Protein AF-A0A9D4JRA5-F1 (afdb_monomer_lite)

Organism: Dreissena polymorpha (NCBI:txid45954)

InterPro domains:
  IPR025924 YHYH domain [PF14240] (80-152)

pLDDT: mean 77.02, std 21.17, range [26.88, 95.94]

Secondary structure (DSSP, 8-state):
---PPPP------S---------PPPHHHHHHHHHTT-EEEE-SSSEEEEEE----SS------TT---------EEEEEESS----SS--PPPSSEEEE-TTSPEEEPSB-TTSSBSSSSTTPPP--TTSEEE-TT--EEESS--GGGGT---TT---

Structure (mmCIF, N/CA/C/O backbone):
data_AF-A0A9D4JRA5-F1
#
_entry.id   AF-A0A9D4JRA5-F1
#
loop_
_atom_site.group_PDB
_atom_site.id
_atom_site.type_symbol
_atom_site.label_atom_id
_atom_site.label_alt_id
_atom_site.label_comp_id
_atom_site.label_asym_id
_atom_site.label_entity_id
_atom_site.label_seq_id
_atom_site.pdbx_PDB_ins_code
_atom_site.Cartn_x
_atom_site.Cartn_y
_atom_site.Cartn_z
_atom_site.occupancy
_atom_site.B_iso_or_equiv
_atom_site.auth_seq_id
_atom_site.auth_comp_id
_atom_site.auth_asym_id
_atom_site.auth_atom_id
_atom_site.pdbx_PDB_model_num
ATOM 1 N N . MET A 1 1 ? 8.189 4.705 21.449 1.00 28.95 1 MET A N 1
ATOM 2 C CA . MET A 1 1 ? 7.215 5.732 21.016 1.00 28.95 1 MET A CA 1
ATOM 3 C C . MET A 1 1 ? 6.375 5.129 19.895 1.00 28.95 1 MET A C 1
ATOM 5 O O . MET A 1 1 ? 6.829 5.126 18.763 1.00 28.95 1 MET A O 1
ATOM 9 N N . ASN A 1 2 ? 5.206 4.560 20.208 1.00 26.88 2 ASN A N 1
ATOM 10 C CA . ASN A 1 2 ? 4.276 4.039 19.198 1.00 26.88 2 ASN A CA 1
ATOM 11 C C . ASN A 1 2 ? 3.410 5.193 18.691 1.00 26.88 2 ASN A C 1
ATOM 13 O O . ASN A 1 2 ? 2.600 5.723 19.449 1.00 26.88 2 ASN A O 1
ATOM 17 N N . ARG A 1 3 ? 3.601 5.602 17.435 1.00 34.62 3 ARG A N 1
ATOM 18 C CA . ARG A 1 3 ? 2.733 6.565 16.751 1.00 34.62 3 ARG A CA 1
ATOM 19 C C . ARG A 1 3 ? 1.873 5.802 15.753 1.00 34.62 3 ARG A C 1
ATOM 21 O O . ARG A 1 3 ? 2.385 4.995 14.987 1.00 34.62 3 ARG A O 1
ATOM 28 N N . GLY A 1 4 ? 0.566 5.992 15.902 1.00 27.75 4 GLY A N 1
ATOM 29 C CA . GLY A 1 4 ? -0.476 5.140 15.355 1.00 27.75 4 GLY A CA 1
ATOM 30 C C . GLY A 1 4 ? -0.588 5.155 13.836 1.00 27.75 4 GLY A C 1
ATOM 31 O O . GLY A 1 4 ? -0.315 6.151 13.170 1.00 27.75 4 GLY A O 1
ATOM 32 N N . THR A 1 5 ? -1.042 4.008 13.346 1.00 32.91 5 THR A N 1
ATOM 33 C CA . THR A 1 5 ? -1.529 3.715 12.003 1.00 32.91 5 THR A CA 1
ATOM 34 C C . THR A 1 5 ? -2.560 4.757 11.558 1.00 32.91 5 THR A C 1
ATOM 36 O O . THR A 1 5 ? -3.625 4.876 12.165 1.00 32.91 5 THR A O 1
ATOM 39 N N . LEU A 1 6 ? -2.255 5.501 10.494 1.00 36.69 6 LEU A N 1
ATOM 40 C CA . LEU A 1 6 ? -3.225 6.306 9.755 1.00 36.69 6 LEU A CA 1
ATOM 41 C C . LEU A 1 6 ? -3.653 5.490 8.534 1.00 36.69 6 LEU A C 1
ATOM 43 O O . LEU A 1 6 ? -2.812 5.164 7.705 1.00 36.69 6 LEU A O 1
ATOM 47 N N . LEU A 1 7 ? -4.941 5.159 8.440 1.00 39.59 7 LEU A N 1
ATOM 48 C CA . LEU A 1 7 ? -5.537 4.585 7.238 1.00 39.59 7 LEU A CA 1
ATOM 49 C C . LEU A 1 7 ? -6.327 5.694 6.540 1.00 39.59 7 LEU A C 1
ATOM 51 O O . LEU A 1 7 ? -7.274 6.237 7.112 1.00 39.59 7 LEU A O 1
ATOM 55 N N . VAL A 1 8 ? -5.936 6.043 5.319 1.00 36.66 8 VAL A N 1
ATOM 56 C CA . VAL A 1 8 ? -6.739 6.896 4.438 1.00 36.66 8 VAL A CA 1
ATOM 57 C C . VAL A 1 8 ? -7.619 5.975 3.592 1.00 36.66 8 VAL A C 1
ATOM 59 O O . VAL A 1 8 ? -7.173 5.433 2.586 1.00 36.66 8 VAL A O 1
ATOM 62 N N . ALA A 1 9 ? -8.864 5.765 4.024 1.00 34.38 9 ALA A N 1
ATOM 63 C CA . ALA A 1 9 ? -9.915 5.193 3.186 1.00 34.38 9 ALA A CA 1
ATOM 64 C C . ALA A 1 9 ? -10.666 6.357 2.522 1.00 34.38 9 ALA A C 1
ATOM 66 O O . ALA A 1 9 ? -11.446 7.051 3.172 1.00 34.38 9 ALA A O 1
ATOM 67 N N . ILE A 1 10 ? -10.382 6.629 1.246 1.00 34.72 10 ILE A N 1
ATOM 68 C CA . ILE A 1 10 ? -11.146 7.606 0.457 1.00 34.72 10 ILE A CA 1
ATOM 69 C C . ILE A 1 10 ? -12.306 6.852 -0.186 1.00 34.72 10 ILE A C 1
ATOM 71 O O . ILE A 1 10 ? -12.139 6.205 -1.215 1.00 34.72 10 ILE A O 1
ATOM 75 N N . LEU A 1 11 ? -13.482 6.941 0.431 1.00 37.56 11 LEU A N 1
ATOM 76 C CA . LEU A 1 11 ? -14.747 6.531 -0.172 1.00 37.56 11 LEU A CA 1
ATOM 77 C C . LEU A 1 11 ? -15.421 7.778 -0.744 1.00 37.56 11 LEU A C 1
ATOM 79 O O . LEU A 1 11 ? -16.005 8.587 -0.026 1.00 37.56 11 LEU A O 1
ATOM 83 N N . LEU A 1 12 ? -15.293 7.959 -2.056 1.00 33.78 12 LEU A N 1
ATOM 84 C CA . LEU A 1 12 ? -16.027 8.976 -2.802 1.00 33.78 12 LEU A CA 1
ATOM 85 C C . LEU A 1 12 ? -17.435 8.443 -3.085 1.00 33.78 12 LEU A C 1
ATOM 87 O O . LEU A 1 12 ? -17.631 7.682 -4.027 1.00 33.78 12 LEU A O 1
ATOM 91 N N . SER A 1 13 ? -18.420 8.862 -2.289 1.00 35.12 13 SER A N 1
ATOM 92 C CA . SER A 1 13 ? -19.825 8.804 -2.697 1.00 35.12 13 SER A CA 1
ATOM 93 C C . SER A 1 13 ? -20.368 10.224 -2.846 1.00 35.12 13 SER A C 1
ATOM 95 O O . SER A 1 13 ? -20.177 11.099 -2.001 1.00 35.12 13 SER A O 1
ATOM 97 N N . THR A 1 14 ? -20.974 10.486 -4.000 1.00 41.19 14 THR A N 1
ATOM 98 C CA . THR A 1 14 ? -21.582 11.764 -4.364 1.00 41.19 14 THR A CA 1
ATOM 99 C C . THR A 1 14 ? -22.787 12.047 -3.473 1.00 41.19 14 THR A C 1
ATOM 101 O O . THR A 1 14 ? -23.843 11.443 -3.641 1.00 41.19 14 THR A O 1
ATOM 104 N N . GLY A 1 15 ? -22.644 12.993 -2.549 1.00 35.25 15 GLY A N 1
ATOM 105 C CA . GLY A 1 15 ? -23.749 13.493 -1.739 1.00 35.25 15 GLY A CA 1
ATOM 106 C C . GLY A 1 15 ? -23.238 14.385 -0.620 1.00 35.25 15 GLY A C 1
ATOM 107 O O . GLY A 1 15 ? -22.602 13.920 0.317 1.00 35.25 15 GLY A O 1
ATOM 108 N N . CYS A 1 16 ? -23.488 15.686 -0.724 1.00 41.81 16 CYS A N 1
ATOM 109 C CA . CYS A 1 16 ? -23.151 16.659 0.306 1.00 41.81 16 CYS A CA 1
ATOM 110 C C . CYS A 1 16 ? -23.842 16.306 1.633 1.00 41.81 16 CYS A C 1
ATOM 112 O O . CYS A 1 16 ? -25.033 16.564 1.775 1.00 41.81 16 CYS A O 1
ATOM 114 N N . VAL A 1 17 ? -23.093 15.768 2.602 1.00 35.59 17 VAL A N 1
ATOM 115 C C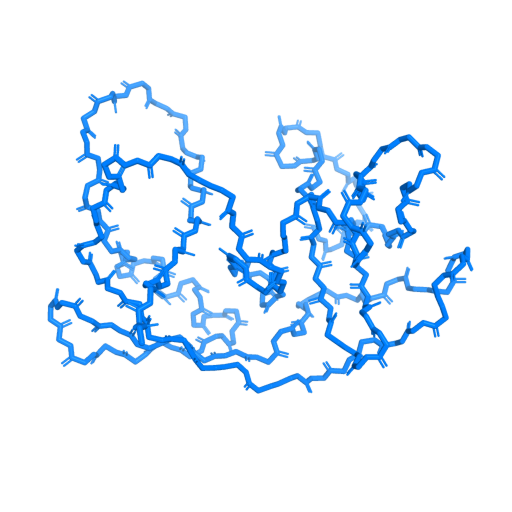A . VAL A 1 17 ? -23.380 15.897 4.037 1.00 35.59 17 VAL A CA 1
ATOM 116 C C . VAL A 1 17 ? -22.054 15.903 4.811 1.00 35.59 17 VAL A C 1
ATOM 118 O O . VAL A 1 17 ? -21.447 14.866 5.058 1.00 35.59 17 VAL A O 1
ATOM 121 N N . CYS A 1 18 ? -21.601 17.085 5.234 1.00 41.06 18 CYS A N 1
ATOM 122 C CA . CYS A 1 18 ? -20.487 17.251 6.173 1.00 41.06 18 CYS A CA 1
ATOM 123 C C . CYS A 1 18 ? -20.925 16.932 7.618 1.00 41.06 18 CYS A C 1
ATOM 125 O O . CYS A 1 18 ? -20.903 17.805 8.485 1.00 41.06 18 CYS A O 1
ATOM 127 N N . LEU A 1 19 ? -21.341 15.693 7.891 1.00 38.59 19 LEU A N 1
ATOM 128 C CA . LEU A 1 19 ? -21.497 15.170 9.253 1.00 38.59 19 LEU A CA 1
ATOM 129 C C . LEU A 1 19 ? -20.329 14.221 9.519 1.00 38.59 19 LEU A C 1
ATOM 131 O O . LEU A 1 19 ? -20.116 13.287 8.757 1.00 38.59 19 LEU A O 1
ATOM 135 N N . GLY A 1 20 ? -19.543 14.496 10.564 1.00 42.03 20 GLY A N 1
ATOM 136 C CA . GLY A 1 20 ? -18.293 13.797 10.869 1.00 42.03 20 GLY A CA 1
ATOM 137 C C . GLY A 1 20 ? -18.421 12.274 10.861 1.00 42.03 20 GLY A C 1
ATOM 138 O O . GLY A 1 20 ? -18.827 11.680 11.861 1.00 42.03 20 GLY A O 1
ATOM 139 N N . GLN A 1 21 ? -18.041 11.643 9.749 1.00 40.38 21 GLN A N 1
ATOM 140 C CA . GLN A 1 21 ? -18.072 10.194 9.615 1.00 40.38 21 GLN A CA 1
ATOM 141 C C . GLN A 1 21 ? -16.978 9.574 10.487 1.00 40.38 21 GLN A C 1
ATOM 143 O O . GLN A 1 21 ? -15.802 9.524 10.136 1.00 40.38 21 GLN A O 1
ATOM 148 N N . LYS A 1 22 ? -17.405 9.115 11.664 1.00 49.03 22 LYS A N 1
ATOM 149 C CA . LYS A 1 22 ? -16.703 8.155 12.511 1.00 49.03 22 LYS A CA 1
ATOM 150 C C . LYS A 1 22 ? -17.152 6.759 12.106 1.00 49.03 22 LYS A C 1
ATOM 152 O O . LYS A 1 22 ? -18.043 6.215 12.753 1.00 49.03 22 LYS A O 1
ATOM 157 N N . TYR A 1 23 ? -16.572 6.178 11.068 1.00 54.50 23 TYR A N 1
ATOM 158 C CA . TYR A 1 23 ? -16.836 4.772 10.797 1.00 54.50 23 TYR A CA 1
ATOM 159 C C . TYR A 1 23 ? -15.533 4.033 10.528 1.00 54.50 23 TYR A C 1
ATOM 161 O O . TYR A 1 23 ? -14.695 4.455 9.734 1.00 54.50 23 TYR A O 1
ATOM 169 N N . ALA A 1 24 ? -15.376 2.932 11.260 1.00 66.88 24 ALA A N 1
ATOM 170 C CA . ALA A 1 24 ? -14.615 1.779 10.818 1.00 66.88 24 ALA A CA 1
ATOM 171 C C . ALA A 1 24 ? -15.093 1.346 9.431 1.00 66.88 24 ALA A C 1
ATOM 173 O O . ALA A 1 24 ? -16.180 1.740 9.010 1.00 66.88 24 ALA A O 1
ATOM 174 N N . LEU A 1 25 ? -14.358 0.417 8.819 1.00 77.88 25 LEU A N 1
ATOM 175 C CA . LEU A 1 25 ? -14.897 -0.354 7.705 1.00 77.88 25 LEU A CA 1
ATOM 176 C C . LEU A 1 25 ? -16.301 -0.881 8.058 1.00 77.88 25 LEU A C 1
ATOM 178 O O . LEU A 1 25 ? -16.482 -1.500 9.121 1.00 77.88 25 LEU A O 1
ATOM 182 N N . THR A 1 26 ? -17.276 -0.582 7.202 1.00 82.88 26 THR A N 1
ATOM 183 C CA . THR A 1 26 ? -18.626 -1.151 7.281 1.00 82.88 26 THR A CA 1
ATOM 184 C C . THR A 1 26 ? -18.575 -2.647 6.982 1.00 82.88 26 THR A C 1
ATOM 186 O O . THR A 1 26 ? -17.600 -3.139 6.416 1.00 82.88 26 THR A O 1
ATOM 189 N N . ASP A 1 27 ? -19.614 -3.398 7.350 1.00 84.12 27 ASP A N 1
ATOM 190 C CA . ASP A 1 27 ? -19.648 -4.832 7.034 1.00 84.12 27 ASP A CA 1
ATOM 191 C C . ASP A 1 27 ? -19.617 -5.069 5.508 1.00 84.12 27 ASP A C 1
ATOM 193 O O . ASP A 1 27 ? -18.923 -5.970 5.046 1.00 84.12 27 ASP A O 1
ATOM 197 N N . GLU A 1 28 ? -20.249 -4.191 4.720 1.00 84.31 28 GLU A N 1
ATOM 198 C CA . GLU A 1 28 ? -20.195 -4.216 3.250 1.00 84.31 28 GLU A CA 1
ATOM 199 C C . GLU A 1 28 ? -18.776 -3.960 2.714 1.00 84.31 28 GLU A C 1
ATOM 201 O O . GLU A 1 28 ? -18.289 -4.694 1.857 1.00 84.31 28 GLU A O 1
ATOM 206 N N . GLU A 1 29 ? -18.064 -2.968 3.254 1.00 83.94 29 GLU A N 1
ATOM 207 C CA . GLU A 1 29 ? -16.669 -2.694 2.878 1.00 83.94 29 GLU A CA 1
ATOM 208 C C . GLU A 1 29 ? -15.733 -3.842 3.266 1.00 83.94 29 GLU A C 1
ATOM 210 O O . GLU A 1 29 ? -14.825 -4.189 2.511 1.00 83.94 29 GLU A O 1
ATOM 215 N N . ILE A 1 30 ? -15.957 -4.461 4.428 1.00 87.12 30 ILE A N 1
ATOM 216 C CA . ILE A 1 30 ? -15.214 -5.649 4.856 1.00 87.12 30 ILE A CA 1
ATOM 217 C C . ILE A 1 30 ? -15.449 -6.805 3.880 1.00 87.12 30 ILE A C 1
ATOM 219 O O . ILE A 1 30 ? -14.498 -7.506 3.525 1.00 87.12 30 ILE A O 1
ATOM 223 N N . ASP A 1 31 ? -16.684 -7.000 3.428 1.00 87.94 31 ASP A N 1
ATOM 224 C CA . ASP A 1 31 ? -17.014 -8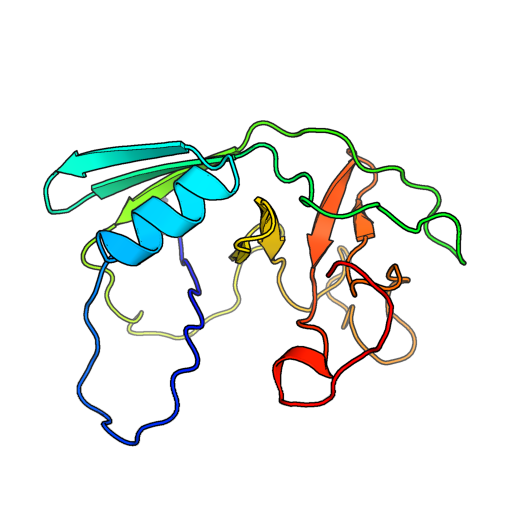.053 2.474 1.00 87.94 31 ASP A CA 1
ATOM 225 C C . ASP A 1 31 ? -16.409 -7.787 1.091 1.00 87.94 31 ASP A C 1
ATOM 227 O O . ASP A 1 31 ? -15.901 -8.723 0.473 1.00 87.94 31 ASP A O 1
ATOM 231 N N . ILE A 1 32 ? -16.356 -6.528 0.641 1.00 83.19 32 ILE A N 1
ATOM 232 C CA . ILE A 1 32 ? -15.633 -6.136 -0.580 1.00 83.19 32 ILE A CA 1
ATOM 233 C C . ILE A 1 32 ? -14.145 -6.485 -0.460 1.00 83.19 32 ILE A C 1
ATOM 235 O O . ILE A 1 32 ? -13.585 -7.117 -1.355 1.00 83.19 32 ILE A O 1
ATOM 239 N N . LEU A 1 33 ? -13.497 -6.138 0.658 1.00 86.06 33 LEU A N 1
ATOM 240 C CA . LEU A 1 33 ? -12.082 -6.462 0.872 1.00 86.06 33 LEU A CA 1
ATOM 241 C C . LEU A 1 33 ? -11.841 -7.979 0.849 1.00 86.06 33 LEU A C 1
ATOM 243 O O . LEU A 1 33 ? -10.920 -8.451 0.180 1.00 86.06 33 LEU A O 1
ATOM 247 N N . ARG A 1 34 ? -12.698 -8.756 1.518 1.00 90.31 34 ARG A N 1
ATOM 248 C CA . ARG A 1 34 ? -12.611 -10.226 1.531 1.00 90.31 34 ARG A CA 1
ATOM 249 C C . ARG A 1 34 ? -12.770 -10.838 0.146 1.00 90.31 34 ARG A C 1
ATOM 251 O O . ARG A 1 34 ? -12.032 -11.761 -0.190 1.00 90.31 34 ARG A O 1
ATOM 258 N N . GLN A 1 35 ? -13.689 -10.321 -0.666 1.00 86.19 35 GLN A N 1
ATOM 259 C CA . GLN A 1 35 ? -13.870 -10.763 -2.053 1.00 86.19 35 GLN A CA 1
ATOM 260 C C . GLN A 1 35 ? -12.637 -10.474 -2.920 1.00 86.19 35 GLN A C 1
ATOM 262 O O . GLN A 1 35 ? -12.332 -11.251 -3.822 1.00 86.19 35 GLN A O 1
ATOM 267 N N . SER A 1 36 ? -11.881 -9.424 -2.597 1.00 79.38 36 SER A N 1
ATOM 268 C CA . SER A 1 36 ? -10.593 -9.108 -3.223 1.00 79.38 36 SER A CA 1
ATOM 269 C C . SER A 1 36 ? -9.403 -9.918 -2.686 1.00 79.38 36 SER A C 1
ATOM 271 O O . SER A 1 36 ? -8.262 -9.628 -3.040 1.00 79.38 36 SER A O 1
ATOM 273 N N . GLY A 1 37 ? -9.628 -10.920 -1.829 1.00 86.19 37 GLY A N 1
ATOM 274 C CA . GLY A 1 37 ? -8.563 -11.758 -1.265 1.00 86.19 37 GLY A CA 1
ATOM 275 C C . GLY A 1 37 ? -7.829 -11.143 -0.068 1.00 86.19 37 GLY A C 1
ATOM 276 O O . GLY A 1 37 ? -6.787 -11.654 0.337 1.00 86.19 37 GLY A O 1
ATOM 277 N N . ILE A 1 38 ? -8.361 -10.063 0.515 1.00 90.19 38 ILE A N 1
ATOM 278 C CA . ILE A 1 38 ? -7.819 -9.429 1.723 1.00 90.19 38 ILE A CA 1
ATOM 279 C C . ILE A 1 38 ? -8.472 -10.055 2.958 1.00 90.19 38 ILE A C 1
ATOM 281 O O . ILE A 1 38 ? -9.696 -10.108 3.086 1.00 90.19 38 ILE A O 1
ATOM 285 N N . THR A 1 39 ? -7.664 -10.484 3.921 1.00 95.88 39 THR A N 1
ATOM 286 C CA . THR A 1 39 ? -8.170 -11.047 5.174 1.00 95.88 39 THR A CA 1
ATOM 287 C C . THR A 1 39 ? -8.465 -9.928 6.165 1.00 95.88 39 THR A C 1
ATOM 289 O O . THR A 1 39 ? -7.603 -9.109 6.471 1.00 95.88 39 THR A O 1
ATOM 292 N N . VAL A 1 40 ? -9.681 -9.916 6.714 1.00 94.38 40 VAL A N 1
ATOM 293 C CA . VAL A 1 40 ? -10.091 -8.976 7.768 1.00 94.38 40 VAL A CA 1
ATOM 294 C C . VAL A 1 40 ? -10.534 -9.744 9.009 1.00 94.38 40 VAL A C 1
ATOM 296 O O . VAL A 1 40 ? -11.567 -10.427 8.995 1.00 94.38 40 VAL A O 1
ATOM 299 N N . ILE A 1 41 ? -9.770 -9.593 10.092 1.00 95.06 41 ILE A N 1
ATOM 300 C CA . ILE A 1 41 ? -9.996 -10.225 11.396 1.00 95.06 41 ILE A CA 1
ATOM 301 C C . ILE A 1 41 ? -10.525 -9.167 12.362 1.00 95.06 41 ILE A C 1
ATOM 303 O O . ILE A 1 41 ? -9.807 -8.248 12.749 1.00 95.06 41 ILE A O 1
ATOM 307 N N . ILE A 1 42 ? -11.786 -9.289 12.770 1.00 93.00 42 ILE A N 1
ATOM 308 C CA . ILE A 1 42 ? -12.389 -8.383 13.751 1.00 93.00 42 ILE A CA 1
ATOM 309 C C . ILE A 1 42 ? -12.068 -8.910 15.151 1.00 93.00 42 ILE A C 1
ATOM 311 O O . ILE A 1 42 ? -12.530 -9.983 15.526 1.00 93.00 42 ILE A O 1
ATOM 315 N N . HIS A 1 43 ? -11.305 -8.146 15.936 1.00 92.31 43 HIS A N 1
ATOM 316 C CA . HIS A 1 43 ? -10.977 -8.511 17.322 1.00 92.31 43 HIS A CA 1
ATOM 317 C C . HIS A 1 43 ? -12.022 -7.996 18.308 1.00 92.31 43 HIS A C 1
ATOM 319 O O . HIS A 1 43 ? -12.321 -8.637 19.310 1.00 92.31 43 HIS A O 1
ATOM 325 N N . SER A 1 44 ? -12.556 -6.799 18.050 1.00 89.38 44 SER A N 1
ATOM 326 C CA . SER A 1 44 ? -13.530 -6.138 18.918 1.00 89.38 44 SER A CA 1
ATOM 327 C C . SER A 1 44 ? -14.323 -5.063 18.163 1.00 89.38 44 SER A C 1
ATOM 329 O O . SER A 1 44 ? -14.132 -4.822 16.968 1.00 89.38 44 SER A O 1
ATOM 331 N N . ASN A 1 45 ? -15.188 -4.341 18.875 1.00 84.88 45 ASN A N 1
ATOM 332 C CA . ASN A 1 45 ? -15.783 -3.097 18.379 1.00 84.88 45 ASN A CA 1
ATOM 333 C C . ASN A 1 45 ? -14.769 -1.939 18.252 1.00 84.88 45 ASN A C 1
ATOM 335 O O . ASN A 1 45 ? -15.116 -0.901 17.697 1.00 84.88 45 ASN A O 1
ATOM 339 N N . HIS A 1 46 ? -13.533 -2.098 18.739 1.00 84.44 46 HIS A N 1
ATOM 340 C CA . HIS A 1 46 ? -12.493 -1.066 18.694 1.00 84.44 46 HIS A CA 1
ATOM 341 C C . HIS A 1 46 ? -11.380 -1.358 17.694 1.00 84.44 46 HIS A C 1
ATOM 343 O O . HIS A 1 46 ? -10.712 -0.419 17.269 1.00 84.44 46 HIS A O 1
ATOM 349 N N . THR A 1 47 ? -11.150 -2.617 17.323 1.00 88.56 47 THR A N 1
ATOM 350 C CA . THR A 1 47 ? -9.972 -3.015 16.543 1.00 88.56 47 THR A CA 1
ATOM 351 C C . THR A 1 47 ? -10.268 -4.139 15.558 1.00 88.56 47 THR A C 1
ATOM 353 O O . THR A 1 47 ? -11.058 -5.047 15.833 1.00 88.56 47 THR A O 1
ATOM 356 N N . LEU A 1 48 ? -9.587 -4.083 14.415 1.00 92.44 48 LEU A N 1
ATOM 357 C CA . LEU A 1 48 ? -9.509 -5.149 13.421 1.00 92.44 48 LEU A CA 1
ATOM 358 C C . LEU A 1 48 ? -8.073 -5.269 12.897 1.00 92.44 48 LEU A C 1
ATOM 360 O O . LEU A 1 48 ? -7.320 -4.300 12.952 1.00 92.44 48 LEU A O 1
ATOM 364 N N . THR A 1 49 ? -7.698 -6.441 12.398 1.00 94.38 49 THR A N 1
ATOM 365 C CA . THR A 1 49 ? -6.462 -6.653 11.636 1.00 94.38 49 THR A CA 1
ATOM 366 C C . THR A 1 49 ? -6.807 -6.856 10.169 1.00 94.38 49 THR A C 1
ATOM 368 O O . THR A 1 49 ? -7.744 -7.590 9.855 1.00 94.38 49 THR A O 1
ATOM 371 N N . ILE A 1 50 ? -6.040 -6.218 9.290 1.00 94.19 50 ILE A N 1
ATOM 372 C CA . ILE A 1 50 ? -6.071 -6.433 7.846 1.00 94.19 50 ILE A CA 1
ATOM 373 C C . ILE A 1 50 ? -4.784 -7.148 7.449 1.00 94.19 50 ILE A C 1
ATOM 375 O O . ILE A 1 50 ? -3.697 -6.644 7.735 1.00 94.19 50 ILE A O 1
ATOM 379 N N . GLU A 1 51 ? -4.905 -8.293 6.787 1.00 95.94 51 GLU A N 1
ATOM 380 C CA . GLU A 1 51 ? -3.777 -9.027 6.216 1.00 95.94 51 GLU A CA 1
ATOM 381 C C . GLU A 1 51 ? -3.919 -9.092 4.698 1.00 95.94 51 GLU A C 1
ATOM 383 O O . GLU A 1 51 ? -4.991 -9.398 4.172 1.00 95.94 51 GLU A O 1
ATOM 388 N N . HIS A 1 52 ? -2.841 -8.771 3.988 1.00 93.50 52 HIS A N 1
ATOM 389 C CA . HIS A 1 52 ? -2.815 -8.779 2.529 1.00 93.50 52 HIS A CA 1
ATOM 390 C C . HIS A 1 52 ? -1.392 -8.992 2.010 1.00 93.50 52 HIS A C 1
ATOM 392 O O . HIS A 1 52 ? -0.405 -8.712 2.692 1.00 93.50 52 HIS A O 1
ATOM 398 N N . HIS A 1 53 ? -1.282 -9.456 0.767 1.00 93.88 53 HIS A N 1
ATOM 399 C CA . HIS A 1 53 ? 0.010 -9.716 0.132 1.00 93.88 53 HIS A CA 1
ATOM 400 C C . HIS A 1 53 ? 0.517 -8.554 -0.736 1.00 93.88 53 HIS A C 1
ATOM 402 O O . HIS A 1 53 ? 1.516 -8.705 -1.431 1.00 93.88 53 HIS A O 1
ATOM 408 N N . GLY A 1 54 ? -0.170 -7.406 -0.758 1.00 91.56 54 GLY A N 1
ATOM 409 C CA . GLY A 1 54 ? 0.277 -6.201 -1.480 1.00 91.56 54 GLY A CA 1
ATOM 410 C C . GLY A 1 54 ? 0.347 -6.321 -3.007 1.00 91.56 54 GLY A C 1
ATOM 411 O O . GLY A 1 54 ? 0.739 -5.370 -3.673 1.00 91.56 54 GLY A O 1
ATOM 412 N N . TYR A 1 55 ? -0.015 -7.477 -3.559 1.00 90.00 55 TYR A N 1
ATOM 413 C CA . TYR A 1 55 ? 0.024 -7.740 -4.994 1.00 90.00 55 TYR A CA 1
ATOM 414 C C . TYR A 1 55 ? -1.308 -7.296 -5.596 1.00 90.00 55 TYR A C 1
ATOM 416 O O . TYR A 1 55 ? -2.348 -7.680 -5.051 1.00 90.00 55 TYR A O 1
ATOM 424 N N . PRO A 1 56 ? -1.306 -6.506 -6.678 1.00 87.12 56 PRO A N 1
ATOM 425 C CA . PRO A 1 56 ? -2.544 -6.059 -7.291 1.00 87.12 56 PRO A CA 1
ATOM 426 C C . PRO A 1 56 ? -3.325 -7.229 -7.904 1.00 87.12 56 PRO A C 1
ATOM 428 O O . PRO A 1 56 ? -2.748 -8.171 -8.442 1.00 87.12 56 PRO A O 1
ATOM 431 N N . ASN A 1 57 ? -4.653 -7.136 -7.898 1.00 84.62 57 ASN A N 1
ATOM 432 C CA . ASN A 1 57 ? -5.559 -8.065 -8.580 1.00 84.62 57 ASN A CA 1
ATOM 433 C C . ASN A 1 57 ? -5.659 -7.820 -10.100 1.00 84.62 57 ASN A C 1
ATOM 435 O O . ASN A 1 57 ? -6.547 -8.358 -10.761 1.00 84.62 57 ASN A O 1
ATOM 439 N N . HIS A 1 58 ? -4.745 -7.022 -10.646 1.00 84.25 58 HIS A N 1
ATOM 440 C CA . HIS A 1 58 ? -4.599 -6.760 -12.065 1.00 84.25 58 HIS A CA 1
ATOM 441 C C . HIS A 1 58 ? -3.226 -7.220 -12.549 1.00 84.25 58 HIS A C 1
ATOM 443 O O . HIS A 1 58 ? -2.285 -7.410 -11.776 1.00 84.25 58 HIS A O 1
ATOM 449 N N . THR A 1 59 ? -3.095 -7.388 -13.860 1.00 86.31 59 THR A N 1
ATOM 450 C CA . THR A 1 59 ? -1.802 -7.686 -14.469 1.00 86.31 59 THR A CA 1
ATOM 451 C C . THR A 1 59 ? -0.865 -6.496 -14.284 1.00 86.31 59 THR A C 1
ATOM 453 O O . THR A 1 59 ? -1.231 -5.360 -14.577 1.00 86.31 59 THR A O 1
ATOM 456 N N . PHE A 1 60 ? 0.346 -6.756 -13.797 1.00 85.50 60 PHE A N 1
ATOM 457 C CA . PHE A 1 60 ? 1.420 -5.773 -13.828 1.00 85.50 60 PHE A CA 1
ATOM 458 C C . PHE A 1 60 ? 1.923 -5.627 -15.264 1.00 85.50 60 PHE A C 1
ATOM 460 O O . PHE A 1 60 ? 2.529 -6.545 -15.818 1.00 85.50 60 PHE A O 1
ATOM 467 N N . GLU A 1 61 ? 1.677 -4.468 -15.863 1.00 78.88 61 GLU A N 1
ATOM 468 C CA . GLU A 1 61 ? 2.149 -4.119 -17.204 1.00 78.88 61 GLU A CA 1
ATOM 469 C C . GLU A 1 61 ? 3.480 -3.360 -17.090 1.00 78.88 61 GLU A C 1
ATOM 471 O O . GLU A 1 61 ? 3.570 -2.164 -17.365 1.00 78.88 61 GLU A O 1
ATOM 476 N N . GLY A 1 62 ? 4.503 -4.060 -16.593 1.00 70.44 62 GLY A N 1
ATOM 477 C CA . GLY A 1 62 ? 5.836 -3.518 -16.331 1.00 70.44 62 GLY A CA 1
ATOM 478 C C . GLY A 1 62 ? 6.815 -3.579 -17.499 1.00 70.44 62 GLY A C 1
ATOM 479 O O . GLY A 1 62 ? 6.509 -4.083 -18.577 1.00 70.44 62 GLY A O 1
ATOM 480 N N . GLY A 1 63 ? 8.038 -3.103 -17.248 1.00 60.88 63 GLY A N 1
ATOM 481 C CA . GLY A 1 63 ? 9.142 -3.129 -18.217 1.00 60.88 63 GLY A CA 1
ATOM 482 C C . GLY A 1 63 ? 9.258 -1.876 -19.090 1.00 60.88 63 GLY A C 1
ATOM 483 O O . GLY A 1 63 ? 10.043 -1.863 -20.037 1.00 60.88 63 GLY A O 1
ATOM 484 N N . TRP A 1 64 ? 8.503 -0.822 -18.779 1.00 59.88 64 TRP A N 1
ATOM 485 C CA . TRP A 1 64 ? 8.620 0.478 -19.435 1.00 59.88 64 TRP A CA 1
ATOM 486 C C . TRP A 1 64 ? 9.565 1.385 -18.634 1.00 59.88 64 TRP A C 1
ATOM 488 O O . TRP A 1 64 ? 9.386 1.546 -17.429 1.00 59.88 64 TRP A O 1
ATOM 498 N N . GLY A 1 65 ? 10.545 2.005 -19.297 1.00 70.25 65 GLY A N 1
ATOM 499 C CA . GLY A 1 65 ? 11.398 3.048 -18.708 1.00 70.25 65 GLY A CA 1
ATOM 500 C C . GLY A 1 65 ? 12.429 2.557 -17.682 1.00 70.25 65 GLY A C 1
ATOM 501 O O . GLY A 1 65 ? 13.036 1.502 -17.856 1.00 70.25 65 GL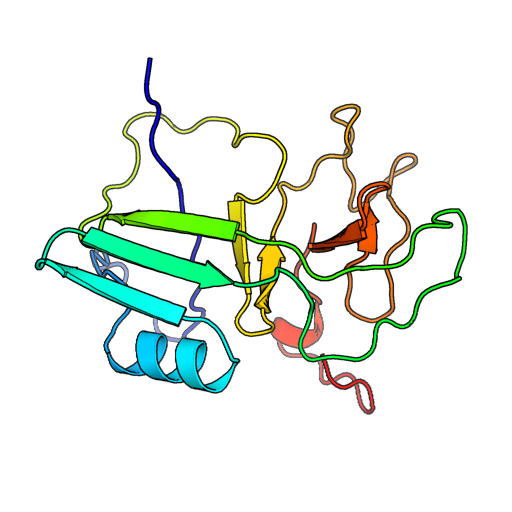Y A O 1
ATOM 502 N N . ASP A 1 66 ? 12.645 3.355 -16.633 1.00 77.31 66 ASP A N 1
ATOM 503 C CA . ASP A 1 66 ? 13.793 3.238 -15.718 1.00 77.31 66 ASP A CA 1
ATOM 504 C C . ASP A 1 66 ? 13.548 2.347 -14.486 1.00 77.31 66 ASP A C 1
ATOM 506 O O . ASP A 1 66 ? 14.426 2.236 -13.630 1.00 77.31 66 ASP A O 1
ATOM 510 N N . ASN A 1 67 ? 12.375 1.712 -14.356 1.00 86.19 67 ASN A N 1
ATOM 511 C CA . ASN A 1 67 ? 12.090 0.808 -13.238 1.00 86.19 67 ASN A CA 1
ATOM 512 C C . ASN A 1 67 ? 12.280 -0.668 -13.652 1.00 86.19 67 ASN A C 1
ATOM 514 O O . ASN A 1 67 ? 11.383 -1.242 -14.273 1.00 86.19 67 ASN A O 1
ATOM 518 N N . PRO A 1 68 ? 13.409 -1.313 -13.292 1.00 87.69 68 PRO A N 1
ATOM 519 C CA . PRO A 1 68 ? 13.689 -2.703 -13.655 1.00 87.69 68 PRO A CA 1
ATOM 520 C C . PRO A 1 68 ? 13.028 -3.728 -12.716 1.00 87.69 68 PRO A C 1
ATOM 522 O O . PRO A 1 68 ? 13.261 -4.929 -12.860 1.00 87.69 68 PRO A O 1
ATOM 525 N N . ASN A 1 69 ? 12.265 -3.286 -11.714 1.00 91.69 69 ASN A N 1
ATOM 526 C CA . ASN A 1 69 ? 11.769 -4.161 -10.658 1.00 91.69 69 ASN A CA 1
ATOM 527 C C . ASN A 1 69 ? 10.526 -4.946 -11.108 1.00 91.69 69 ASN A C 1
ATOM 529 O O . ASN A 1 69 ? 9.751 -4.515 -11.961 1.00 91.69 69 ASN A O 1
ATOM 533 N N . THR A 1 70 ? 10.315 -6.112 -10.495 1.00 91.75 70 THR A N 1
ATOM 534 C CA . THR A 1 70 ? 9.144 -6.976 -10.718 1.00 91.75 70 THR A CA 1
ATOM 535 C C . THR A 1 70 ? 8.404 -7.156 -9.395 1.00 91.75 70 THR A C 1
ATOM 537 O O . THR A 1 70 ? 9.058 -7.419 -8.384 1.00 91.75 70 THR A O 1
ATOM 540 N N . PRO A 1 71 ? 7.067 -7.025 -9.361 1.00 93.75 71 PRO A N 1
ATOM 541 C CA . PRO A 1 71 ? 6.319 -7.186 -8.131 1.00 93.75 71 PRO A CA 1
ATOM 542 C C . PRO A 1 71 ? 6.337 -8.641 -7.662 1.00 93.75 71 PRO A C 1
ATOM 544 O O . PRO A 1 71 ? 6.307 -9.578 -8.464 1.00 93.75 71 PRO A O 1
ATOM 547 N N . SER A 1 72 ? 6.330 -8.823 -6.348 1.00 94.81 72 SER A N 1
ATOM 548 C CA . SER A 1 72 ? 6.246 -10.113 -5.668 1.00 94.81 72 SER A CA 1
ATOM 549 C C . SER A 1 72 ? 5.275 -10.021 -4.492 1.00 94.81 72 SER A C 1
ATOM 551 O O . SER A 1 72 ? 5.004 -8.938 -3.965 1.00 94.81 72 SER A O 1
ATOM 553 N N . ALA A 1 73 ? 4.689 -11.157 -4.109 1.00 94.69 73 ALA A N 1
ATOM 554 C CA . ALA A 1 73 ? 3.778 -11.206 -2.974 1.00 94.69 73 ALA A CA 1
ATOM 555 C C . ALA A 1 73 ? 4.525 -10.868 -1.676 1.00 94.69 73 ALA A C 1
ATOM 557 O O . ALA A 1 73 ? 5.586 -11.421 -1.391 1.00 94.69 73 ALA A O 1
ATOM 558 N N . GLN A 1 74 ? 3.937 -9.971 -0.896 1.00 95.56 74 GLN A N 1
ATOM 559 C CA . GLN A 1 74 ? 4.412 -9.525 0.408 1.00 95.56 74 GLN A CA 1
ATOM 560 C C . GLN A 1 74 ? 3.619 -10.213 1.530 1.00 95.56 74 GLN A C 1
ATOM 562 O O . GLN A 1 74 ? 2.742 -11.039 1.275 1.00 95.56 74 GLN A O 1
ATOM 567 N N . ASN A 1 75 ? 3.908 -9.867 2.785 1.00 95.06 75 ASN A N 1
ATOM 568 C CA . ASN A 1 75 ? 3.171 -10.361 3.949 1.00 95.06 75 ASN A CA 1
ATOM 569 C C . ASN A 1 75 ? 2.867 -9.213 4.921 1.00 95.06 75 ASN A C 1
ATOM 571 O O . ASN A 1 75 ? 3.563 -9.025 5.921 1.00 95.06 75 ASN A O 1
ATOM 575 N N . TYR A 1 76 ? 1.864 -8.399 4.592 1.00 94.56 76 TYR A N 1
ATOM 576 C CA . TYR A 1 76 ? 1.449 -7.276 5.425 1.00 94.56 76 TYR A CA 1
ATOM 577 C C . TYR A 1 76 ? 0.379 -7.711 6.426 1.00 94.56 76 TYR A C 1
ATOM 579 O O . TYR A 1 76 ? -0.581 -8.387 6.065 1.00 94.56 76 TYR A O 1
ATOM 587 N N . SER A 1 77 ? 0.520 -7.264 7.674 1.00 95.19 77 SER A N 1
ATOM 588 C CA . SER A 1 77 ? -0.486 -7.409 8.729 1.00 95.19 77 SER A CA 1
ATOM 589 C C . SER A 1 77 ? -0.568 -6.096 9.501 1.00 95.19 77 SER A C 1
ATOM 591 O O . SER A 1 77 ? 0.417 -5.641 10.087 1.00 95.19 77 SER A O 1
ATOM 593 N N . VAL A 1 78 ? -1.730 -5.443 9.450 1.00 90.56 78 VAL A N 1
ATOM 594 C CA . VAL A 1 78 ? -1.931 -4.094 9.989 1.00 90.56 78 VAL A CA 1
ATOM 595 C C . VAL A 1 78 ? -3.093 -4.095 10.970 1.00 90.56 78 VAL A C 1
ATOM 597 O O . VAL A 1 78 ? -4.222 -4.426 10.616 1.00 90.56 78 VAL A O 1
ATOM 600 N N . LEU A 1 79 ? -2.829 -3.672 12.208 1.00 90.56 79 LEU A N 1
ATOM 601 C CA . LEU A 1 79 ? -3.865 -3.413 13.205 1.00 90.56 79 LEU A CA 1
ATOM 602 C C . LEU A 1 79 ? -4.470 -2.022 12.973 1.00 90.56 79 LEU A C 1
ATOM 604 O O . LEU A 1 79 ? -3.760 -1.012 13.003 1.00 90.56 79 LEU A O 1
ATOM 608 N N . VAL A 1 80 ? -5.787 -1.973 12.787 1.00 86.62 80 VAL A N 1
ATOM 609 C CA . VAL A 1 80 ? -6.550 -0.758 12.490 1.00 86.62 80 VAL A CA 1
ATOM 610 C C . VAL A 1 80 ? -7.581 -0.501 13.596 1.00 86.62 80 VAL A C 1
ATOM 612 O O . VAL A 1 80 ? -8.363 -1.399 13.941 1.00 86.62 80 VAL A O 1
ATOM 615 N N . PRO A 1 81 ? -7.627 0.717 14.167 1.00 86.50 81 PRO A N 1
ATOM 616 C CA . PRO A 1 81 ? -8.701 1.105 15.067 1.00 86.50 81 PRO A CA 1
ATOM 617 C C . PRO A 1 81 ? -10.004 1.313 14.285 1.00 86.50 81 PRO A C 1
ATOM 619 O O . PRO A 1 81 ? -10.047 2.028 13.290 1.00 86.50 81 PRO A O 1
ATOM 622 N N . ARG A 1 82 ? -11.097 0.740 14.784 1.00 84.06 82 ARG A N 1
ATOM 623 C CA . ARG A 1 82 ? -12.455 0.918 14.246 1.00 84.06 82 ARG A CA 1
ATOM 624 C C . ARG A 1 82 ? -13.044 2.292 14.581 1.00 84.06 82 ARG A C 1
ATOM 626 O O . ARG A 1 82 ? -13.896 2.796 13.868 1.00 84.06 82 ARG A O 1
ATOM 633 N N . ASN A 1 83 ? -12.548 2.935 15.634 1.00 81.75 83 ASN A N 1
ATOM 634 C CA . ASN A 1 83 ? -13.001 4.258 16.067 1.00 81.75 83 ASN A CA 1
ATOM 635 C C . ASN A 1 83 ? -11.872 5.283 15.916 1.00 81.75 83 ASN A C 1
ATOM 637 O O . ASN A 1 83 ? -11.408 5.854 16.903 1.00 81.75 83 ASN A O 1
ATOM 641 N N . ALA A 1 84 ? -11.384 5.473 14.688 1.00 77.06 84 ALA A N 1
ATOM 642 C CA . ALA A 1 84 ? -10.340 6.451 14.406 1.00 77.06 84 ALA A CA 1
ATOM 643 C C . ALA A 1 84 ? -10.841 7.887 14.639 1.00 77.06 84 ALA A C 1
ATOM 645 O O . ALA A 1 84 ? -11.990 8.230 14.354 1.00 77.06 84 ALA A O 1
ATOM 646 N N . THR A 1 85 ? -9.958 8.742 15.148 1.00 78.06 85 THR A N 1
ATOM 647 C CA . THR A 1 85 ? -10.197 10.182 15.278 1.00 78.06 85 THR A CA 1
ATOM 648 C C . THR A 1 85 ? -9.193 10.934 14.429 1.00 78.06 85 THR A C 1
ATOM 650 O O . THR A 1 85 ? -8.027 10.546 14.357 1.00 78.06 85 THR A O 1
ATOM 653 N N . VAL A 1 86 ? -9.627 12.043 13.836 1.00 78.94 86 VAL A N 1
ATOM 654 C CA . VAL A 1 86 ? -8.719 12.963 13.146 1.00 78.94 86 VAL A CA 1
ATOM 655 C C . VAL A 1 86 ? -7.638 13.422 14.126 1.00 78.94 86 VAL A C 1
ATOM 657 O O . VAL A 1 86 ? -7.941 13.785 15.265 1.00 78.94 86 VAL A O 1
ATOM 660 N N . ALA A 1 87 ? -6.377 13.375 13.696 1.00 80.31 87 ALA A N 1
ATOM 661 C CA . ALA A 1 87 ? -5.266 13.866 14.498 1.00 80.31 87 ALA A CA 1
ATOM 662 C C . ALA A 1 87 ? -5.432 15.370 14.769 1.00 80.31 87 ALA A C 1
ATOM 664 O O . ALA A 1 87 ? -5.776 16.127 13.862 1.00 80.31 87 ALA A O 1
ATOM 665 N N . ALA A 1 88 ? -5.174 15.798 16.010 1.00 85.38 88 ALA A N 1
ATOM 666 C CA . ALA A 1 88 ? -5.273 17.208 16.398 1.00 85.38 88 ALA A CA 1
ATOM 667 C C . ALA A 1 88 ? -4.313 18.097 15.589 1.00 85.38 88 ALA A C 1
ATOM 669 O O . ALA A 1 88 ? -4.680 19.193 15.182 1.00 85.38 88 ALA A O 1
ATOM 670 N N . GLU A 1 89 ? -3.120 17.573 15.300 1.00 85.50 89 GLU A N 1
ATOM 671 C CA . GLU A 1 89 ? -2.114 18.206 14.453 1.00 85.50 89 GLU A CA 1
ATOM 672 C C . GLU A 1 89 ? -1.940 17.392 13.169 1.00 85.50 89 GLU A C 1
ATOM 674 O O . GLU A 1 89 ? -1.734 16.174 13.210 1.00 85.50 89 GLU A O 1
ATOM 679 N N . LYS A 1 90 ? -2.008 18.068 12.020 1.00 83.31 90 LYS A N 1
ATOM 680 C CA . LYS A 1 90 ? -1.732 17.457 10.714 1.00 83.31 90 LYS A CA 1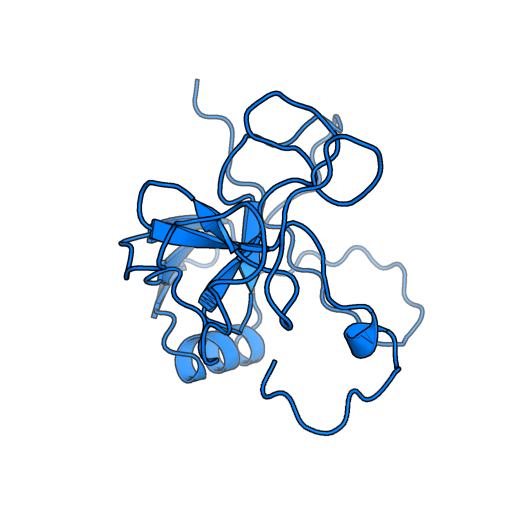
ATOM 681 C C . LYS A 1 90 ? -0.219 17.392 10.514 1.00 83.31 90 LYS A C 1
ATOM 683 O O . LYS A 1 90 ? 0.485 18.355 10.801 1.00 83.31 90 LYS A O 1
ATOM 688 N N . GLY A 1 91 ? 0.281 16.280 9.990 1.00 82.06 91 GLY A N 1
ATOM 689 C CA . GLY A 1 91 ? 1.707 16.095 9.738 1.00 82.06 91 GLY A CA 1
ATOM 690 C C . GLY A 1 91 ? 1.967 15.197 8.539 1.00 82.06 91 GLY A C 1
ATOM 691 O O . GLY A 1 91 ? 1.041 14.607 7.980 1.00 82.06 91 GLY A O 1
ATOM 692 N N . CYS A 1 92 ? 3.237 15.101 8.152 1.00 82.19 92 CYS A N 1
ATOM 693 C CA . CYS A 1 92 ? 3.661 14.187 7.101 1.00 82.19 92 CYS A CA 1
ATOM 694 C C . CYS A 1 92 ? 3.422 12.735 7.526 1.00 82.19 92 CYS A C 1
ATOM 696 O O . CYS A 1 92 ? 3.667 12.356 8.674 1.00 82.19 92 CYS A O 1
ATOM 698 N N . VAL A 1 93 ? 2.970 11.927 6.576 1.00 83.38 93 VAL A N 1
ATOM 699 C CA . VAL A 1 93 ? 2.882 10.475 6.727 1.00 83.38 93 VAL A CA 1
ATOM 700 C C . VAL A 1 93 ? 4.252 9.836 6.501 1.00 83.38 93 VAL A C 1
ATOM 702 O O . VAL A 1 93 ? 5.121 10.413 5.845 1.00 83.38 93 VAL A O 1
ATOM 705 N N . TYR A 1 94 ? 4.455 8.649 7.066 1.00 84.38 94 TYR A N 1
ATOM 706 C CA . TYR A 1 94 ? 5.695 7.893 6.907 1.00 84.38 94 TYR A CA 1
ATOM 707 C C . TYR A 1 94 ? 5.890 7.421 5.456 1.00 84.38 94 TYR A C 1
ATOM 709 O O . TYR A 1 94 ? 4.952 7.425 4.656 1.00 84.38 94 TYR A O 1
ATOM 717 N N . MET A 1 95 ? 7.119 7.028 5.117 1.00 89.06 95 MET A N 1
ATOM 718 C CA . MET A 1 95 ? 7.390 6.254 3.899 1.00 89.06 95 MET A CA 1
ATOM 719 C C . MET A 1 95 ? 6.803 4.845 4.031 1.00 89.06 95 MET A C 1
ATOM 721 O O . MET A 1 95 ? 6.656 4.340 5.146 1.00 89.06 95 MET A O 1
ATOM 725 N N . GLY A 1 96 ? 6.504 4.211 2.898 1.00 91.19 96 GLY A N 1
ATOM 726 C CA . GLY A 1 96 ? 5.857 2.900 2.857 1.00 91.19 96 GLY A CA 1
ATOM 727 C C . GLY A 1 96 ? 4.324 2.976 2.800 1.00 91.19 96 GLY A C 1
ATOM 728 O O . GLY A 1 96 ? 3.774 4.032 2.468 1.00 91.19 96 GLY A O 1
ATOM 729 N N . PRO A 1 97 ? 3.626 1.864 3.112 1.00 91.88 97 PRO A N 1
ATOM 730 C CA . PRO A 1 97 ? 2.171 1.790 3.030 1.00 91.88 97 PRO A CA 1
ATOM 731 C C . PRO A 1 97 ? 1.474 2.779 3.976 1.00 91.88 97 PRO A C 1
ATOM 733 O O . PRO A 1 97 ? 1.665 2.740 5.191 1.00 91.88 97 PRO A O 1
ATOM 736 N N . ILE A 1 98 ? 0.611 3.626 3.417 1.00 90.56 98 ILE A N 1
ATOM 737 C CA . ILE A 1 98 ? -0.276 4.564 4.133 1.00 90.56 98 ILE A CA 1
ATOM 738 C C . ILE A 1 98 ? -1.766 4.269 3.891 1.00 90.56 98 ILE A C 1
ATOM 740 O O . ILE A 1 98 ? -2.650 4.911 4.461 1.00 90.56 98 ILE A O 1
ATOM 744 N N . GLY A 1 99 ? -2.056 3.306 3.020 1.00 88.19 99 GLY A N 1
ATOM 745 C CA . GLY A 1 99 ? -3.403 2.877 2.681 1.00 88.19 99 GLY A CA 1
ATOM 746 C C . GLY A 1 99 ? -3.387 1.565 1.910 1.00 88.19 99 GLY A C 1
ATOM 747 O O . GLY A 1 99 ? -2.340 1.115 1.444 1.00 88.19 99 GLY A O 1
ATOM 748 N N . LEU A 1 100 ? -4.565 0.968 1.771 1.00 88.12 100 LEU A N 1
ATOM 749 C CA . LEU A 1 100 ? -4.788 -0.271 1.037 1.00 88.12 100 LEU A CA 1
ATOM 750 C C . LEU A 1 100 ? -5.878 -0.032 -0.001 1.00 88.12 100 LEU A C 1
ATOM 752 O O . LEU A 1 100 ? -6.943 0.489 0.323 1.00 88.12 100 LEU A O 1
ATOM 756 N N . SER A 1 101 ? -5.606 -0.402 -1.247 1.00 87.31 101 SER A N 1
ATOM 757 C CA . SER A 1 101 ? -6.617 -0.407 -2.298 1.00 87.31 101 SER A CA 1
ATOM 758 C C . SER A 1 101 ? -7.449 -1.689 -2.249 1.00 87.31 101 SER A C 1
ATOM 760 O O . SER A 1 101 ? -6.963 -2.748 -1.852 1.00 87.31 101 SER A O 1
ATOM 762 N N . VAL A 1 102 ? -8.677 -1.627 -2.768 1.00 84.44 102 VAL A N 1
ATOM 763 C CA . VAL A 1 102 ? -9.501 -2.826 -3.008 1.00 84.44 102 VAL A CA 1
ATOM 764 C C . VAL A 1 102 ? -8.881 -3.777 -4.037 1.00 84.44 102 VAL A C 1
ATOM 766 O O . VAL A 1 102 ? -9.303 -4.923 -4.122 1.00 84.44 102 VAL A O 1
ATOM 769 N N . SER A 1 103 ? -7.868 -3.331 -4.792 1.00 83.31 103 SER A N 1
ATOM 770 C CA . SER A 1 103 ? -7.076 -4.200 -5.672 1.00 83.31 103 SER A CA 1
ATOM 771 C C . SER A 1 103 ? -6.073 -5.077 -4.911 1.00 83.31 103 SER A C 1
ATOM 773 O O . SER A 1 103 ? -5.463 -5.948 -5.513 1.00 83.31 103 SER A O 1
ATOM 775 N N . GLY A 1 104 ? -5.865 -4.850 -3.608 1.00 85.81 104 GLY A N 1
ATOM 776 C CA . GLY A 1 104 ? -4.895 -5.579 -2.779 1.00 85.81 104 GLY A CA 1
ATOM 777 C C . GLY A 1 104 ? -3.526 -4.900 -2.654 1.00 85.81 104 GLY A C 1
ATOM 778 O O . GLY A 1 104 ? -2.801 -5.158 -1.687 1.00 85.81 104 GLY A O 1
ATOM 779 N N . ALA A 1 105 ? -3.194 -3.991 -3.574 1.00 91.38 105 ALA A N 1
ATOM 780 C CA . ALA A 1 105 ? -1.968 -3.196 -3.547 1.00 91.38 105 ALA A CA 1
ATOM 781 C C . ALA A 1 105 ? -2.035 -2.007 -2.575 1.00 91.38 105 ALA A C 1
ATOM 783 O O . ALA A 1 105 ? -3.103 -1.428 -2.335 1.00 91.38 105 ALA A O 1
ATOM 784 N N . SER A 1 106 ? -0.875 -1.627 -2.042 1.00 93.62 106 SER A N 1
ATOM 785 C CA . SER A 1 106 ? -0.725 -0.528 -1.084 1.00 93.62 106 SER A CA 1
ATOM 786 C C . SER A 1 106 ? -0.737 0.845 -1.763 1.00 93.62 106 SER A C 1
ATOM 788 O O . SER A 1 106 ? -0.253 1.007 -2.880 1.00 93.62 106 SER A O 1
ATOM 790 N N . PHE A 1 107 ? -1.212 1.864 -1.048 1.00 92.94 107 PHE A N 1
ATOM 791 C CA . PHE A 1 107 ? -0.944 3.268 -1.367 1.00 92.94 107 PHE A CA 1
ATOM 792 C C . PHE A 1 107 ? 0.252 3.750 -0.564 1.00 92.94 107 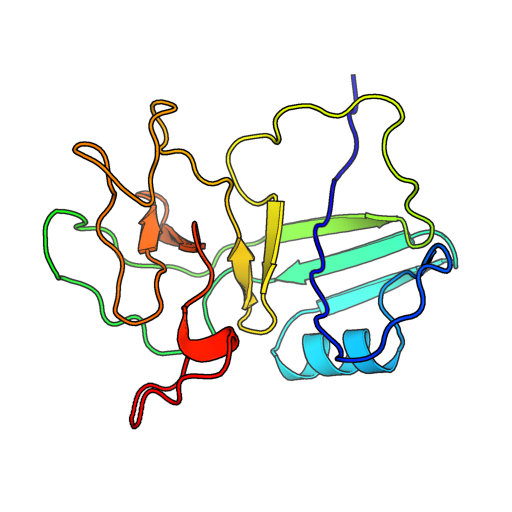PHE A C 1
ATOM 794 O O . PHE A 1 107 ? 0.286 3.557 0.651 1.00 92.94 107 PHE A O 1
ATOM 801 N N . TYR A 1 108 ? 1.217 4.373 -1.232 1.00 94.25 108 TYR A N 1
ATOM 802 C CA . TYR A 1 108 ? 2.337 5.068 -0.604 1.00 94.25 108 TYR A CA 1
ATOM 803 C C . TYR A 1 108 ? 2.075 6.575 -0.635 1.00 94.25 108 TYR A C 1
ATOM 805 O O . TYR A 1 108 ? 1.152 7.068 -1.288 1.00 94.25 108 TYR A O 1
ATOM 813 N N . ASN A 1 109 ? 2.860 7.322 0.135 1.00 91.69 109 ASN A N 1
ATOM 814 C CA . ASN A 1 109 ? 2.805 8.781 0.112 1.00 91.69 109 ASN A CA 1
ATOM 815 C C . ASN A 1 109 ? 3.281 9.325 -1.258 1.00 91.69 109 ASN A C 1
ATOM 817 O O . ASN A 1 109 ? 3.888 8.584 -2.020 1.00 91.69 109 ASN A O 1
ATOM 821 N N . PRO A 1 110 ? 3.043 10.599 -1.616 1.00 90.25 110 PRO A N 1
ATOM 822 C CA . PRO A 1 110 ? 3.365 11.108 -2.955 1.00 90.25 110 PRO A CA 1
ATOM 823 C C . PRO A 1 110 ? 4.864 11.396 -3.171 1.00 90.25 110 PRO A C 1
ATOM 825 O O . PRO A 1 110 ? 5.216 12.127 -4.099 1.00 90.25 110 PRO A O 1
ATOM 828 N N . TYR A 1 111 ? 5.747 10.873 -2.316 1.00 92.69 111 TYR A N 1
ATOM 829 C CA . TYR A 1 111 ? 7.178 11.128 -2.373 1.00 92.69 111 TYR A CA 1
ATOM 830 C C . TYR A 1 111 ? 7.978 9.900 -2.807 1.00 92.69 111 TYR A C 1
ATOM 832 O O . TYR A 1 111 ? 7.647 8.774 -2.443 1.00 92.69 111 TYR A O 1
ATOM 840 N N . THR A 1 112 ? 9.073 10.134 -3.528 1.00 92.44 112 THR A N 1
ATOM 841 C CA . THR A 1 112 ? 10.082 9.110 -3.816 1.00 92.44 112 THR A CA 1
ATOM 842 C C . THR A 1 112 ? 10.841 8.742 -2.539 1.00 92.44 112 THR A C 1
ATOM 844 O O . THR A 1 112 ? 10.793 9.463 -1.535 1.00 92.44 112 THR A O 1
ATOM 847 N N . GLY A 1 113 ? 11.653 7.682 -2.586 1.00 89.69 113 GLY A N 1
ATOM 848 C CA . GLY A 1 113 ? 12.542 7.315 -1.473 1.00 89.69 113 GLY A CA 1
ATOM 849 C C . GLY A 1 113 ? 13.529 8.420 -1.047 1.00 89.69 113 GLY A C 1
ATOM 850 O O . GLY A 1 113 ? 14.017 8.412 0.081 1.00 89.69 113 GLY A O 1
ATOM 851 N N . GLN A 1 114 ? 13.803 9.394 -1.920 1.00 90.56 114 GLN A N 1
ATOM 852 C CA . GLN A 1 114 ? 14.651 10.565 -1.668 1.00 90.56 114 GLN A CA 1
ATOM 853 C C . GLN A 1 114 ? 13.861 11.797 -1.190 1.00 90.56 114 GLN A C 1
ATOM 855 O O . GLN A 1 114 ? 14.457 12.845 -0.954 1.00 90.56 114 GLN A O 1
ATOM 860 N N . GLY A 1 115 ? 12.536 11.696 -1.048 1.00 91.19 115 GLY A N 1
ATOM 861 C CA . GLY A 1 115 ? 11.680 12.791 -0.586 1.00 91.19 115 GLY A CA 1
ATOM 862 C C . GLY A 1 115 ? 11.271 13.796 -1.669 1.00 91.19 115 GLY A C 1
ATOM 863 O O . GLY A 1 115 ? 10.761 14.863 -1.332 1.00 91.19 115 GLY A O 1
ATOM 864 N N . ASN A 1 116 ? 11.473 13.483 -2.952 1.00 93.44 116 ASN A N 1
ATOM 865 C CA . ASN A 1 116 ? 10.998 14.311 -4.069 1.00 93.44 116 ASN A CA 1
ATOM 866 C C . ASN A 1 116 ? 9.564 13.941 -4.452 1.00 93.44 116 ASN A C 1
ATOM 868 O O . ASN A 1 116 ? 9.088 12.891 -4.051 1.00 93.44 116 ASN A O 1
ATOM 872 N N . ASN A 1 117 ? 8.874 14.761 -5.246 1.00 93.62 117 ASN A N 1
ATOM 873 C CA . ASN A 1 117 ? 7.554 14.396 -5.770 1.00 93.62 117 ASN A CA 1
ATOM 874 C C . ASN A 1 117 ? 7.680 13.196 -6.732 1.00 93.62 117 ASN A C 1
ATOM 876 O O . ASN A 1 117 ? 8.361 13.303 -7.750 1.00 93.62 117 ASN A O 1
ATOM 880 N N . ALA A 1 118 ? 7.038 12.071 -6.401 1.00 93.44 118 ALA A N 1
ATOM 881 C CA . ALA A 1 118 ? 7.067 10.848 -7.210 1.00 93.44 118 ALA A CA 1
ATOM 882 C C . ALA A 1 118 ? 6.130 10.908 -8.424 1.00 93.44 118 ALA A C 1
ATOM 884 O O . ALA A 1 118 ? 6.281 10.142 -9.370 1.00 93.44 118 ALA A O 1
ATOM 885 N N . VAL A 1 119 ? 5.136 11.795 -8.413 1.00 92.00 119 VAL A N 1
ATOM 886 C CA . VAL A 1 119 ? 4.043 11.805 -9.394 1.00 92.00 119 VAL A CA 1
ATOM 887 C C . VAL A 1 119 ? 4.334 12.716 -10.585 1.00 92.00 119 VAL A C 1
ATOM 889 O O . VAL A 1 119 ? 3.880 12.433 -11.696 1.00 92.00 119 VAL A O 1
ATOM 892 N N . GLU A 1 120 ? 5.060 13.809 -10.361 1.00 90.75 120 GLU A N 1
ATOM 893 C CA . GLU A 1 120 ? 5.239 14.896 -11.323 1.00 90.75 120 GLU A CA 1
ATOM 894 C C . GLU A 1 120 ? 6.598 15.600 -11.166 1.00 90.75 120 GLU A C 1
ATOM 896 O O . GLU A 1 120 ? 7.261 15.526 -10.132 1.00 90.75 120 GLU A O 1
ATOM 901 N N . GLY A 1 121 ? 7.008 16.318 -12.215 1.00 91.69 121 GLY A N 1
ATOM 902 C CA . GLY A 1 121 ? 8.293 17.014 -12.269 1.00 91.69 121 GLY A CA 1
ATOM 903 C C . GLY A 1 121 ? 9.453 16.121 -12.713 1.00 91.69 121 GLY A C 1
ATOM 904 O O . GLY A 1 121 ? 9.266 15.008 -13.196 1.00 91.69 121 GLY A O 1
ATOM 905 N N . SER A 1 122 ? 10.678 16.628 -12.572 1.00 91.12 122 SER A N 1
ATOM 906 C CA . SER A 1 122 ? 11.897 15.954 -13.047 1.00 91.12 122 SER A CA 1
ATOM 907 C C . SER A 1 122 ? 12.299 14.719 -12.234 1.00 91.12 122 SER A C 1
ATOM 909 O O . SER A 1 122 ? 13.191 13.992 -12.654 1.00 91.12 122 SER A O 1
ATOM 911 N N . CYS A 1 123 ? 11.674 14.505 -11.074 1.00 90.00 123 CYS A N 1
ATOM 912 C CA . CYS A 1 123 ? 11.907 13.354 -10.198 1.00 90.00 123 CYS A CA 1
ATOM 913 C C . CYS A 1 123 ? 10.752 12.344 -10.235 1.00 90.00 123 CYS A C 1
ATOM 915 O O . CYS A 1 123 ? 10.724 11.447 -9.395 1.00 90.00 123 CYS A O 1
ATOM 917 N N . ALA A 1 124 ? 9.796 12.515 -11.157 1.00 91.06 124 ALA A N 1
ATOM 918 C CA . ALA A 1 124 ? 8.662 11.616 -11.274 1.00 91.06 124 ALA A CA 1
ATOM 919 C C . ALA A 1 124 ? 9.138 10.187 -11.555 1.00 91.06 124 ALA A C 1
ATOM 921 O O . ALA A 1 124 ? 9.994 9.959 -12.413 1.00 91.06 124 ALA A O 1
ATOM 922 N N . GLU A 1 125 ? 8.567 9.230 -10.835 1.00 91.69 125 GLU A N 1
ATOM 923 C CA . GLU A 1 125 ? 8.858 7.820 -11.030 1.00 91.69 125 GLU A CA 1
ATOM 924 C C . GLU A 1 125 ? 8.090 7.268 -12.232 1.00 91.69 125 GLU A C 1
ATOM 926 O O . GLU A 1 125 ? 7.106 7.839 -12.716 1.00 91.69 125 GLU A O 1
ATOM 931 N N . THR A 1 126 ? 8.575 6.140 -12.746 1.00 91.19 126 THR A N 1
ATOM 932 C CA . THR A 1 126 ? 7.912 5.443 -13.846 1.00 91.19 126 THR A CA 1
ATOM 933 C C . THR A 1 126 ? 6.865 4.486 -13.291 1.00 91.19 126 THR A C 1
ATOM 935 O O . THR A 1 126 ? 7.188 3.592 -12.508 1.00 91.19 126 THR A O 1
ATOM 938 N N . PHE A 1 127 ? 5.622 4.670 -13.734 1.00 89.69 127 PHE A N 1
ATOM 939 C CA . PHE A 1 127 ? 4.474 3.848 -13.360 1.00 89.69 127 PHE A CA 1
ATOM 940 C C . PHE A 1 127 ? 4.027 2.969 -14.527 1.00 89.69 127 PHE A C 1
ATOM 942 O O . PHE A 1 127 ? 4.208 3.331 -15.691 1.00 89.69 127 PHE A O 1
ATOM 949 N N . ASP A 1 128 ? 3.394 1.844 -14.212 1.00 87.56 128 ASP A N 1
ATOM 950 C CA . ASP A 1 128 ? 2.657 1.051 -15.186 1.00 87.56 128 ASP A CA 1
ATOM 951 C C . ASP A 1 128 ? 1.362 1.759 -15.625 1.00 87.56 128 ASP A C 1
ATOM 953 O O . ASP A 1 128 ? 1.003 2.853 -15.168 1.00 87.56 128 ASP A O 1
ATOM 957 N N . ASN A 1 129 ? 0.625 1.111 -16.524 1.00 84.38 129 ASN A N 1
ATOM 958 C CA . ASN A 1 129 ? -0.646 1.627 -17.016 1.00 84.38 129 ASN A CA 1
ATOM 959 C C . ASN A 1 129 ? -1.676 1.837 -15.889 1.00 84.38 129 ASN A C 1
ATOM 961 O O . ASN A 1 129 ? -2.551 2.686 -16.015 1.00 84.38 129 ASN A O 1
ATOM 965 N N . CYS A 1 130 ? -1.542 1.134 -14.762 1.00 82.62 130 CYS A N 1
ATOM 966 C CA . CYS A 1 130 ? -2.392 1.232 -13.578 1.00 82.62 130 CYS A CA 1
ATOM 967 C C . CYS A 1 130 ? -1.968 2.322 -12.580 1.00 82.62 130 CYS A C 1
ATOM 969 O O . CYS A 1 130 ? -2.625 2.486 -11.554 1.00 82.62 130 CYS A O 1
ATOM 971 N N . SER A 1 131 ? -0.967 3.149 -12.910 1.00 87.56 131 SER A N 1
ATOM 972 C CA . SER A 1 131 ? -0.375 4.172 -12.029 1.00 87.56 131 SER A CA 1
ATOM 973 C C . SER A 1 131 ? 0.371 3.612 -10.812 1.00 87.56 131 SER A C 1
ATOM 975 O O . SER A 1 131 ? 0.577 4.347 -9.842 1.00 87.56 131 SER A O 1
ATOM 977 N N . GLY A 1 132 ? 0.778 2.343 -10.839 1.00 90.81 132 GLY A N 1
ATOM 978 C CA . GLY A 1 132 ? 1.577 1.743 -9.776 1.00 90.81 132 GLY A CA 1
ATOM 979 C C . GLY A 1 132 ? 2.922 1.237 -10.275 1.00 90.81 132 GLY A C 1
ATOM 980 O O . GLY A 1 132 ? 3.209 1.228 -11.470 1.00 90.81 132 GLY A O 1
ATOM 981 N N . HIS A 1 133 ? 3.789 0.859 -9.344 1.00 93.44 133 HIS A N 1
ATOM 982 C CA . HIS A 1 133 ? 5.091 0.278 -9.652 1.00 93.44 133 HIS A CA 1
ATOM 983 C C . HIS A 1 133 ? 5.641 -0.514 -8.457 1.00 93.44 133 HIS A C 1
ATOM 985 O O . HIS A 1 133 ? 5.246 -0.272 -7.314 1.00 93.44 133 HIS A O 1
ATOM 991 N N . PRO A 1 134 ? 6.538 -1.481 -8.702 1.00 94.62 134 PRO A N 1
ATOM 992 C CA . PRO A 1 134 ? 7.269 -2.166 -7.645 1.00 94.62 134 PRO A CA 1
ATOM 993 C C . PRO A 1 134 ? 8.518 -1.396 -7.196 1.00 94.62 134 PRO A C 1
ATOM 995 O O . PRO A 1 134 ? 9.254 -0.833 -8.017 1.00 94.62 134 PRO A O 1
ATOM 998 N N . SER A 1 135 ? 8.801 -1.452 -5.895 1.00 93.94 135 SER A N 1
ATOM 999 C CA . SER A 1 135 ? 10.115 -1.137 -5.319 1.00 93.94 135 SER A CA 1
ATOM 1000 C C . SER A 1 135 ? 11.110 -2.302 -5.496 1.00 93.94 135 SER A C 1
ATOM 1002 O O . SER A 1 135 ? 10.707 -3.398 -5.894 1.00 93.94 135 SER A O 1
ATOM 1004 N N . PRO A 1 136 ? 12.418 -2.107 -5.211 1.00 93.19 136 PRO A N 1
ATOM 1005 C CA . PRO A 1 136 ? 13.441 -3.149 -5.386 1.00 93.19 136 PRO A CA 1
ATOM 1006 C C . PRO A 1 136 ? 13.222 -4.441 -4.586 1.00 93.19 136 PRO A C 1
ATOM 1008 O O . PRO A 1 136 ? 13.745 -5.488 -4.952 1.00 93.19 136 PRO A O 1
ATOM 1011 N N . ASP A 1 137 ? 12.454 -4.381 -3.500 1.00 94.50 137 ASP A N 1
ATOM 1012 C CA . ASP A 1 137 ? 12.028 -5.534 -2.694 1.00 94.50 137 ASP A CA 1
ATOM 1013 C C . ASP A 1 137 ? 10.776 -6.244 -3.253 1.00 94.50 137 ASP A C 1
ATOM 1015 O O . ASP A 1 137 ? 10.320 -7.244 -2.700 1.00 94.50 137 ASP A O 1
ATOM 1019 N N . GLY A 1 138 ? 10.231 -5.755 -4.369 1.00 94.88 138 GLY A N 1
ATOM 1020 C CA . GLY A 1 138 ? 9.069 -6.314 -5.051 1.00 94.88 138 GLY A CA 1
ATOM 1021 C C . GLY A 1 138 ? 7.722 -5.836 -4.508 1.00 94.88 138 GLY A C 1
ATOM 1022 O O . GLY A 1 138 ? 6.687 -6.313 -4.976 1.00 94.88 138 GLY A O 1
ATOM 1023 N N . ALA A 1 139 ? 7.686 -4.893 -3.563 1.00 95.94 139 ALA A N 1
ATOM 1024 C CA . ALA A 1 139 ? 6.423 -4.346 -3.076 1.00 95.94 139 ALA A CA 1
ATOM 1025 C C . ALA A 1 139 ? 5.778 -3.433 -4.132 1.00 95.94 139 ALA A C 1
ATOM 1027 O O . ALA A 1 139 ? 6.262 -2.335 -4.409 1.00 95.94 139 ALA A O 1
ATOM 1028 N N . TYR A 1 140 ? 4.666 -3.876 -4.720 1.00 95.38 140 TYR A N 1
ATOM 1029 C CA . TYR A 1 140 ? 3.875 -3.060 -5.640 1.00 95.38 140 TYR A CA 1
ATOM 1030 C C . TYR A 1 140 ? 3.042 -2.027 -4.878 1.00 95.38 140 TYR A C 1
ATOM 1032 O O . TYR A 1 140 ? 2.374 -2.353 -3.892 1.00 95.38 140 TYR A O 1
ATOM 1040 N N . HIS A 1 141 ? 3.059 -0.780 -5.339 1.00 95.06 141 HIS A N 1
ATOM 1041 C CA . HIS A 1 141 ? 2.321 0.299 -4.698 1.00 95.06 141 HIS A CA 1
ATOM 1042 C C . HIS A 1 141 ? 1.931 1.413 -5.672 1.00 95.06 141 HIS A C 1
ATOM 1044 O O . HIS A 1 141 ? 2.510 1.578 -6.746 1.00 95.06 141 HIS A O 1
ATOM 1050 N N . TYR A 1 142 ? 0.933 2.196 -5.264 1.00 93.44 142 TYR A N 1
ATOM 1051 C CA . TYR A 1 142 ? 0.482 3.395 -5.961 1.00 93.44 142 TYR A CA 1
ATOM 1052 C C . TYR A 1 142 ? 0.929 4.656 -5.215 1.00 93.44 142 TYR A C 1
ATOM 1054 O O . TYR A 1 142 ? 0.700 4.775 -4.012 1.00 93.44 142 TYR A O 1
ATOM 1062 N N . HIS A 1 143 ? 1.452 5.642 -5.944 1.00 91.62 143 HIS A N 1
ATOM 1063 C CA . HIS A 1 143 ? 1.662 7.012 -5.439 1.00 91.62 143 HIS A CA 1
ATOM 1064 C C . HIS A 1 143 ? 0.508 7.960 -5.796 1.00 91.62 143 HIS A C 1
ATOM 1066 O O . HIS A 1 143 ? 0.412 9.073 -5.277 1.00 91.62 143 HIS A O 1
ATOM 1072 N N . LYS A 1 144 ? -0.371 7.534 -6.710 1.00 86.31 144 LYS A N 1
ATOM 1073 C CA . LYS A 1 144 ? -1.507 8.308 -7.211 1.00 86.31 144 LYS A CA 1
ATOM 1074 C C . LYS A 1 144 ? -2.652 7.392 -7.614 1.00 86.31 144 LYS A C 1
ATOM 1076 O O . LYS A 1 144 ? -2.440 6.262 -8.042 1.00 86.31 144 LYS A O 1
ATOM 1081 N N . ILE A 1 145 ? -3.866 7.917 -7.542 1.00 76.56 145 ILE A N 1
ATOM 1082 C CA . ILE A 1 145 ? -5.050 7.263 -8.101 1.00 76.56 145 ILE A CA 1
ATOM 1083 C C . ILE A 1 145 ? -5.113 7.601 -9.600 1.00 76.56 145 ILE A C 1
ATOM 1085 O O . ILE A 1 145 ? -4.808 8.730 -9.997 1.00 76.56 145 ILE A O 1
ATOM 1089 N N . ARG A 1 146 ? -5.496 6.644 -10.460 1.00 67.75 146 ARG A N 1
ATOM 1090 C CA . ARG A 1 146 ? -5.749 6.932 -11.886 1.00 67.75 146 ARG A CA 1
ATOM 1091 C C . ARG A 1 146 ? -6.843 7.992 -12.010 1.00 67.75 146 ARG A C 1
ATOM 1093 O O . ARG A 1 146 ? -7.881 7.921 -11.361 1.00 67.75 146 ARG A O 1
ATOM 1100 N N . ARG A 1 147 ? -6.657 8.924 -12.943 1.00 50.09 147 ARG A N 1
ATOM 1101 C CA . ARG A 1 147 ? -7.660 9.941 -13.299 1.00 50.09 147 ARG A CA 1
ATOM 1102 C C . ARG A 1 147 ? -9.002 9.329 -13.744 1.00 50.09 147 ARG A C 1
ATOM 1104 O O . ARG A 1 147 ? -10.043 9.949 -13.553 1.00 50.09 147 ARG A O 1
ATOM 1111 N N . ALA A 1 148 ? -9.006 8.076 -14.206 1.00 47.44 148 ALA A N 1
ATOM 1112 C CA . ALA A 1 148 ? -10.218 7.334 -14.547 1.00 47.44 148 ALA A CA 1
ATOM 1113 C C . ALA A 1 148 ? -11.207 7.158 -13.377 1.00 47.44 148 ALA A C 1
ATOM 1115 O O . ALA A 1 148 ? -12.418 7.168 -13.591 1.00 47.44 148 ALA A O 1
ATOM 1116 N N . PHE A 1 149 ? -10.722 7.126 -12.129 1.00 46.06 149 PHE A N 1
ATOM 1117 C CA . PHE A 1 149 ? -11.577 7.095 -10.935 1.00 46.06 149 PHE A CA 1
ATOM 1118 C C . PHE A 1 149 ? -12.345 8.410 -10.697 1.00 46.06 149 PHE A C 1
ATOM 1120 O O . PHE A 1 149 ? -13.252 8.446 -9.871 1.00 46.06 149 PHE A O 1
ATOM 1127 N N . THR A 1 150 ? -12.026 9.483 -11.435 1.00 40.28 150 THR A N 1
ATOM 1128 C CA . THR A 1 150 ? -12.755 10.768 -11.407 1.00 40.28 150 THR A CA 1
ATOM 1129 C C . THR A 1 150 ? -13.773 10.939 -12.545 1.00 40.28 150 THR A C 1
ATOM 1131 O O . THR A 1 150 ? -14.327 12.025 -12.697 1.00 40.28 150 THR A O 1
ATOM 1134 N N . GLY A 1 151 ? -14.065 9.874 -13.308 1.00 34.50 151 GLY A N 1
ATOM 1135 C CA . GLY A 1 151 ? -15.138 9.863 -14.314 1.00 34.50 151 GLY A CA 1
ATOM 1136 C C . GLY A 1 151 ? -14.696 9.780 -15.781 1.00 34.50 151 GLY A C 1
ATOM 1137 O O . GLY A 1 151 ? -15.505 10.057 -16.662 1.00 34.50 151 GLY A O 1
ATOM 1138 N N . GLU A 1 152 ? -13.454 9.382 -16.071 1.00 35.66 152 GLU A N 1
ATOM 1139 C CA . GLU A 1 152 ? -12.986 9.124 -17.444 1.00 35.66 152 GLU A CA 1
ATOM 1140 C C . GLU A 1 152 ? -12.786 7.616 -17.652 1.00 35.66 152 GLU A C 1
ATOM 1142 O O . GLU A 1 152 ? -11.841 7.023 -17.144 1.00 35.66 152 GLU A O 1
ATOM 1147 N N . THR A 1 153 ? -13.681 6.958 -18.388 1.00 34.16 153 THR A N 1
ATOM 1148 C CA . THR A 1 153 ? -13.559 5.526 -18.696 1.00 34.16 153 THR A CA 1
ATOM 1149 C C . THR A 1 153 ? -12.323 5.275 -19.565 1.00 34.16 153 THR A C 1
ATOM 1151 O O . THR A 1 153 ? -12.285 5.706 -20.717 1.00 34.16 153 THR A O 1
ATOM 1154 N N . ILE A 1 154 ? -11.322 4.548 -19.059 1.00 44.97 154 ILE A N 1
ATOM 1155 C CA . ILE A 1 154 ? -10.257 4.000 -19.910 1.00 44.97 154 ILE A CA 1
ATOM 1156 C C . ILE A 1 154 ? -10.734 2.635 -20.401 1.00 44.97 154 ILE A C 1
ATOM 1158 O O . ILE A 1 154 ? -10.762 1.653 -19.665 1.00 44.97 154 ILE A O 1
ATOM 1162 N N . SER A 1 155 ? -11.168 2.595 -21.658 1.00 38.50 155 SER A N 1
ATOM 1163 C CA . SER A 1 155 ? -11.511 1.355 -22.348 1.00 38.50 155 SER A CA 1
ATOM 1164 C C . SER A 1 155 ? -10.282 0.443 -22.422 1.00 38.50 155 SER A C 1
ATOM 1166 O O . SER A 1 155 ? -9.328 0.767 -23.125 1.00 38.50 155 SER A O 1
ATOM 1168 N N . GLY A 1 156 ? -10.338 -0.718 -21.763 1.00 46.06 156 GLY A N 1
ATOM 1169 C CA . GLY A 1 156 ? -9.459 -1.853 -22.065 1.00 46.06 156 GLY A CA 1
ATOM 1170 C C . GLY A 1 156 ? -8.315 -2.146 -21.094 1.00 46.06 156 GLY A C 1
ATOM 1171 O O . GLY A 1 156 ? -7.424 -2.902 -21.468 1.00 46.06 156 GLY A O 1
ATOM 1172 N N . THR A 1 157 ? -8.312 -1.619 -19.868 1.00 50.91 157 THR A N 1
ATOM 1173 C CA . THR A 1 157 ? -7.327 -2.035 -18.852 1.00 50.91 157 THR A CA 1
ATOM 1174 C C . THR A 1 157 ? -8.044 -2.387 -17.556 1.00 50.91 157 THR A C 1
ATOM 1176 O O . THR A 1 157 ? -8.826 -1.588 -17.059 1.00 50.91 157 THR A O 1
ATOM 1179 N N . ASN A 1 158 ? -7.804 -3.592 -17.033 1.00 57.44 158 ASN A N 1
ATOM 1180 C CA . ASN A 1 158 ? -8.433 -4.123 -15.819 1.00 57.44 158 ASN A CA 1
ATOM 1181 C C . ASN A 1 158 ? -7.799 -3.538 -14.544 1.00 57.44 158 ASN A C 1
ATOM 1183 O O . ASN A 1 158 ? -7.329 -4.288 -13.698 1.00 57.44 158 ASN A O 1
ATOM 1187 N N . CYS A 1 159 ? -7.760 -2.214 -14.431 1.00 64.19 159 CYS A N 1
ATOM 1188 C CA . CYS A 1 159 ? -7.479 -1.477 -13.205 1.00 64.19 159 CYS A CA 1
ATOM 1189 C C . CYS A 1 159 ? -8.406 -0.254 -13.136 1.00 64.19 159 CYS A C 1
ATOM 1191 O O . CYS A 1 159 ? -8.634 0.215 -12.008 1.00 64.19 159 CYS A O 1
#

Sequence (159 aa):
MNRGTLLVAILLSTGCVCLGQKYALTDEEIDILRQSGITVIIHSNHTLTIEHHGYPNHTFEGGWGDNPNTPSAQNYSVLVPRNATVAAEKGCVYMGPIGLSVSGAS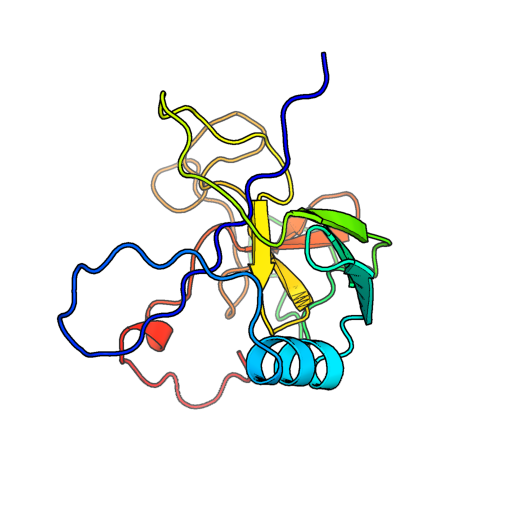FYNPYTGQGNNAVEGSCAETFDNCSGHPSPDGAYHYHKIRRAFTGETISGTNC

Foldseek 3Di:
DDDDAAADDDDDDDDDDPDDDQFAQDPVSQVLLVVLVWDWADPDLFKIKIWFQQDFLFDAPDDPPDAPAAADGHTDIHMDTRGDDDDPDDDDDDADANYADSRRHGEGAQADPVGHGCPDDPNHPDGTPQQWDADNVRRIYHNDHPCVVVPPDDPDGPD

Radius of gyration: 16.41 Å; chains: 1; bounding box: 38×30×43 Å